Protein AF-D8GRL4-F1 (afdb_monomer_lite)

Sequence (119 aa):
MLFFLYLSGILAMLLGVTLFQRQSKKIKNKNYSDELILHYFAKKATENIMIMCLVVIIVSLLLPLLIWTLSPKEVGGVDKIIETDNLSPIFPYNKNQYIKEVTDKDVKSYIVNVGEPFK

pLDDT: mean 76.11, std 17.54, range [41.34, 96.06]

Structure (mmCIF, N/CA/C/O backbone):
data_AF-D8GRL4-F1
#
_entry.id   AF-D8GRL4-F1
#
loop_
_atom_site.group_PDB
_atom_site.id
_atom_site.type_symbol
_atom_site.label_atom_id
_atom_site.label_alt_id
_atom_site.label_comp_id
_atom_site.label_asym_id
_atom_site.label_entity_id
_atom_site.label_seq_id
_atom_site.pdbx_PDB_ins_code
_atom_site.Cartn_x
_atom_site.Cartn_y
_atom_site.Cartn_z
_atom_site.occupancy
_atom_site.B_iso_or_equiv
_atom_site.auth_seq_id
_atom_site.auth_comp_id
_atom_site.auth_asym_id
_atom_site.auth_atom_id
_atom_site.pdbx_PDB_model_num
ATOM 1 N N . MET A 1 1 ? 4.494 -6.542 -13.055 1.00 76.06 1 MET A N 1
ATOM 2 C CA . MET A 1 1 ? 3.127 -6.488 -12.482 1.00 76.06 1 MET A CA 1
ATOM 3 C C . MET A 1 1 ? 3.000 -7.262 -11.172 1.00 76.06 1 MET A C 1
ATOM 5 O O . MET A 1 1 ? 2.613 -6.644 -10.191 1.00 76.06 1 MET A O 1
ATOM 9 N N . LEU A 1 2 ? 3.390 -8.545 -11.102 1.00 85.88 2 LEU A N 1
ATOM 10 C CA . LEU A 1 2 ? 3.308 -9.340 -9.858 1.00 85.88 2 LEU A CA 1
ATOM 11 C C . LEU A 1 2 ? 4.029 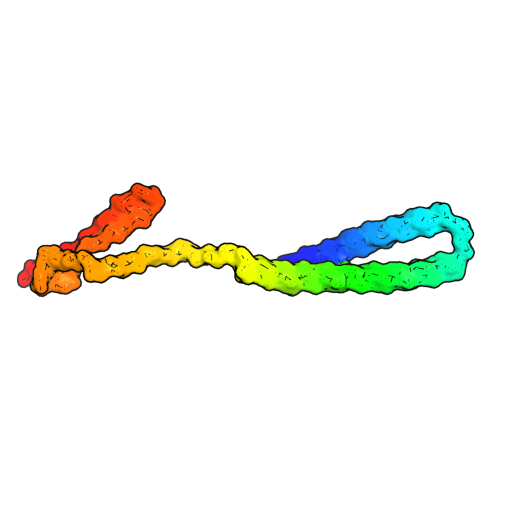-8.706 -8.657 1.00 85.88 2 LEU A C 1
ATOM 13 O O . LEU A 1 2 ? 3.479 -8.685 -7.563 1.00 85.88 2 LEU A O 1
ATOM 17 N N . PHE A 1 3 ? 5.215 -8.126 -8.865 1.00 90.88 3 PHE A N 1
ATOM 18 C CA . PHE A 1 3 ? 5.950 -7.421 -7.808 1.00 90.88 3 PHE A CA 1
ATOM 19 C C . PHE A 1 3 ? 5.111 -6.330 -7.121 1.00 90.88 3 PHE A C 1
ATOM 21 O O . PHE A 1 3 ? 4.998 -6.320 -5.900 1.00 90.88 3 PHE A O 1
ATOM 28 N N . PHE A 1 4 ? 4.470 -5.450 -7.899 1.00 91.56 4 PHE A N 1
ATOM 29 C CA . PHE A 1 4 ? 3.648 -4.362 -7.362 1.00 91.56 4 PHE A CA 1
ATOM 30 C C . PHE A 1 4 ? 2.394 -4.876 -6.653 1.00 91.56 4 PHE A C 1
ATOM 32 O O . PHE A 1 4 ? 2.007 -4.313 -5.634 1.00 91.56 4 PHE A O 1
ATOM 39 N N . LEU A 1 5 ? 1.812 -5.981 -7.130 1.00 91.19 5 LEU A N 1
ATOM 40 C CA . LEU A 1 5 ? 0.682 -6.633 -6.473 1.00 91.19 5 LEU A CA 1
ATOM 41 C C . LEU A 1 5 ? 1.069 -7.128 -5.071 1.00 91.19 5 LEU A C 1
ATOM 43 O O . LEU A 1 5 ? 0.436 -6.731 -4.093 1.00 91.19 5 LEU A O 1
ATOM 47 N N . TYR A 1 6 ? 2.138 -7.923 -4.954 1.00 94.12 6 TYR A N 1
ATOM 48 C CA . TYR A 1 6 ? 2.620 -8.417 -3.657 1.00 94.12 6 TYR A CA 1
ATOM 49 C C . TYR A 1 6 ? 3.043 -7.276 -2.728 1.00 94.12 6 TYR A C 1
ATOM 51 O O . TYR A 1 6 ? 2.655 -7.259 -1.558 1.00 94.12 6 TYR A O 1
ATOM 59 N N . LEU A 1 7 ? 3.774 -6.291 -3.257 1.00 94.62 7 LEU A N 1
ATOM 60 C CA . LEU A 1 7 ? 4.191 -5.111 -2.504 1.00 94.62 7 LEU A CA 1
ATOM 61 C C . LEU A 1 7 ? 2.983 -4.347 -1.947 1.00 94.62 7 LEU A C 1
ATOM 63 O O . LEU A 1 7 ? 2.968 -3.976 -0.774 1.00 94.62 7 LEU A O 1
ATOM 67 N N . SER A 1 8 ? 1.949 -4.159 -2.766 1.00 94.94 8 SER A N 1
ATOM 68 C CA . SER A 1 8 ? 0.726 -3.475 -2.355 1.00 94.94 8 SER A CA 1
ATOM 69 C C . SER A 1 8 ? -0.039 -4.234 -1.269 1.00 94.94 8 SER A C 1
ATOM 71 O O . SER A 1 8 ? -0.544 -3.609 -0.338 1.00 94.94 8 SER A O 1
ATOM 73 N N . GLY A 1 9 ? -0.066 -5.570 -1.331 1.00 93.44 9 GLY A N 1
ATOM 74 C CA . GLY A 1 9 ? -0.706 -6.411 -0.321 1.00 93.44 9 GLY A CA 1
ATOM 75 C C . GLY A 1 9 ? -0.009 -6.309 1.034 1.00 93.44 9 GLY A C 1
ATOM 76 O O . GLY A 1 9 ? -0.665 -6.102 2.056 1.00 93.44 9 GLY A O 1
ATOM 77 N N . ILE A 1 10 ? 1.326 -6.374 1.036 1.00 96.06 10 ILE A N 1
ATOM 78 C CA . ILE A 1 10 ? 2.141 -6.219 2.249 1.00 96.06 10 ILE A CA 1
ATOM 79 C C . ILE A 1 10 ? 1.948 -4.820 2.850 1.00 96.06 10 ILE A C 1
ATOM 81 O O . ILE A 1 10 ? 1.689 -4.693 4.048 1.00 96.06 10 ILE A O 1
ATOM 85 N N . LEU A 1 11 ? 2.022 -3.770 2.026 1.00 95.56 11 LEU A N 1
ATOM 86 C CA . LEU A 1 11 ? 1.816 -2.388 2.472 1.00 95.56 11 LEU A CA 1
ATOM 87 C C . LEU A 1 11 ? 0.413 -2.176 3.047 1.00 95.56 11 LEU A C 1
ATOM 89 O O . LEU A 1 11 ? 0.273 -1.567 4.109 1.00 95.56 11 LEU A O 1
ATOM 93 N N . ALA A 1 12 ? -0.616 -2.705 2.385 1.00 95.19 12 ALA A N 1
ATOM 94 C CA . ALA A 1 12 ? -1.988 -2.618 2.863 1.00 95.19 12 ALA A CA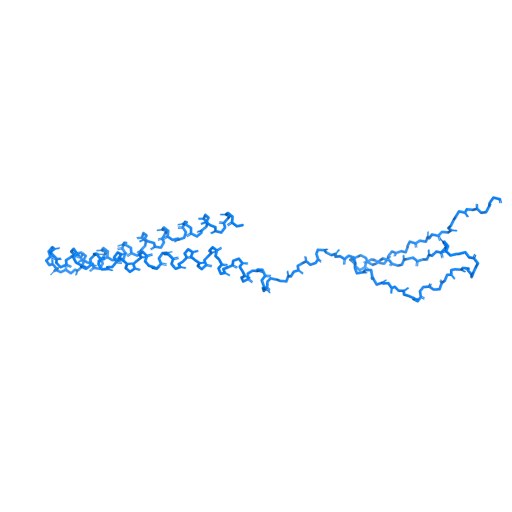 1
ATOM 95 C C . ALA A 1 12 ? -2.156 -3.331 4.210 1.00 95.19 12 ALA A C 1
ATOM 97 O O . ALA A 1 12 ? -2.730 -2.742 5.124 1.00 95.19 12 ALA A O 1
ATOM 98 N N . MET A 1 13 ? -1.607 -4.542 4.381 1.00 94.62 13 MET A N 1
ATOM 99 C CA . MET A 1 13 ? -1.644 -5.253 5.668 1.00 94.62 13 MET A CA 1
ATOM 100 C C . MET A 1 13 ? -0.945 -4.475 6.784 1.00 94.62 13 MET A C 1
ATOM 102 O O . MET A 1 13 ? -1.528 -4.293 7.853 1.00 94.62 13 MET A O 1
ATOM 106 N N . LEU A 1 14 ? 0.272 -3.978 6.544 1.00 95.56 14 LEU A N 1
ATOM 107 C CA . LEU A 1 14 ? 1.014 -3.188 7.533 1.00 95.56 14 LEU A CA 1
ATOM 108 C C . LEU A 1 14 ? 0.240 -1.927 7.939 1.00 95.56 14 LEU A C 1
ATOM 110 O O . LEU A 1 14 ? 0.153 -1.588 9.125 1.00 95.56 14 LEU A O 1
ATOM 114 N N . LEU A 1 15 ? -0.379 -1.252 6.969 1.00 94.88 15 LEU A N 1
ATOM 115 C CA . LEU A 1 15 ? -1.222 -0.094 7.242 1.00 94.88 15 LEU A CA 1
ATOM 116 C C . LEU A 1 15 ? -2.471 -0.482 8.049 1.00 94.88 15 LEU A C 1
ATOM 118 O O . LEU A 1 15 ? -2.799 0.183 9.028 1.00 94.88 15 LEU A O 1
ATOM 122 N N . GLY A 1 16 ? -3.133 -1.584 7.698 1.00 92.88 16 GLY A N 1
ATOM 123 C CA . GLY A 1 16 ? -4.289 -2.100 8.432 1.00 92.88 16 GLY A CA 1
ATOM 124 C C . GLY A 1 16 ? -3.967 -2.397 9.897 1.00 92.88 16 GLY A C 1
ATOM 125 O O . GLY A 1 16 ? -4.670 -1.928 10.794 1.00 92.88 16 GLY A O 1
ATOM 126 N N . VAL A 1 17 ? -2.856 -3.095 10.156 1.00 93.25 17 VAL A N 1
ATOM 127 C CA . VAL A 1 17 ? -2.393 -3.412 11.518 1.00 93.25 17 VAL A CA 1
ATOM 128 C C . VAL A 1 17 ? -2.094 -2.137 12.309 1.00 93.25 17 VAL A C 1
ATOM 130 O O . VAL A 1 17 ? -2.545 -1.995 13.447 1.00 93.25 17 VAL A O 1
ATOM 133 N N . THR A 1 18 ? -1.380 -1.177 11.718 1.00 93.75 18 THR A N 1
ATOM 134 C CA . THR A 1 18 ? -1.032 0.078 12.407 1.00 93.75 18 THR A CA 1
ATOM 135 C C . THR A 1 18 ? -2.255 0.952 12.696 1.00 93.75 18 THR A C 1
ATOM 137 O O . THR A 1 18 ? -2.354 1.533 13.785 1.00 93.75 18 THR A O 1
ATOM 140 N N . LEU A 1 19 ? -3.219 1.025 11.774 1.00 92.25 19 LEU A N 1
ATOM 141 C CA . LEU A 1 19 ? -4.489 1.723 11.985 1.00 92.25 19 LEU A CA 1
ATOM 142 C C . LEU A 1 19 ? -5.312 1.058 13.090 1.00 92.25 19 LEU A C 1
ATOM 144 O O . LEU A 1 19 ? -5.794 1.754 13.989 1.00 92.25 19 LEU A O 1
ATOM 148 N N . PHE A 1 20 ? -5.407 -0.272 13.076 1.00 89.88 20 PHE A N 1
ATOM 149 C CA . PHE A 1 20 ? -6.123 -1.033 14.096 1.00 89.88 20 PHE A CA 1
ATOM 150 C C . PHE A 1 20 ? -5.508 -0.835 15.486 1.00 89.88 20 PHE A C 1
ATOM 152 O O . PHE A 1 20 ? -6.213 -0.501 16.438 1.00 89.88 20 PHE A O 1
ATOM 159 N N . GLN A 1 21 ? -4.181 -0.929 15.609 1.00 90.69 21 GLN A N 1
ATOM 160 C CA . GLN A 1 21 ? -3.478 -0.680 16.872 1.00 90.69 21 GLN A CA 1
ATOM 161 C C . GLN A 1 21 ? -3.721 0.741 17.401 1.00 90.69 21 GLN A C 1
ATOM 163 O O . GLN A 1 21 ? -3.994 0.928 18.592 1.00 90.69 21 GLN A O 1
ATOM 168 N N . ARG A 1 22 ? -3.664 1.757 16.527 1.00 89.75 22 ARG A N 1
ATOM 169 C CA . ARG A 1 22 ? -3.948 3.152 16.905 1.00 89.75 22 ARG A CA 1
ATOM 170 C C . ARG A 1 22 ? -5.389 3.338 17.379 1.00 89.75 22 ARG A C 1
ATOM 172 O O . ARG A 1 22 ? -5.615 4.085 18.332 1.00 89.75 22 ARG A O 1
ATOM 179 N N . GLN A 1 23 ? -6.351 2.682 16.734 1.00 89.25 23 GLN A N 1
ATOM 180 C CA . GLN A 1 23 ? -7.764 2.745 17.114 1.00 89.25 23 GLN A CA 1
ATOM 181 C C . GLN A 1 23 ? -8.013 2.059 18.457 1.00 89.25 23 GLN A C 1
ATOM 183 O O . GLN A 1 23 ? -8.568 2.690 19.356 1.00 89.25 23 GLN A O 1
ATOM 188 N N . SER A 1 24 ? -7.496 0.845 18.645 1.00 86.75 24 SER A N 1
ATOM 189 C CA . SER A 1 24 ? -7.582 0.124 19.920 1.00 86.75 24 SER A CA 1
ATOM 190 C C . SER A 1 24 ? -6.977 0.920 21.077 1.00 86.75 24 SER A C 1
ATOM 192 O O . SER A 1 24 ? -7.584 1.021 22.143 1.00 86.75 24 SER A O 1
ATOM 194 N N . LYS A 1 25 ? -5.830 1.582 20.865 1.00 87.62 25 LYS A N 1
ATOM 195 C CA . LYS A 1 25 ? -5.222 2.450 21.887 1.00 87.62 25 LYS A CA 1
ATOM 196 C C . LYS A 1 25 ? -6.099 3.663 22.229 1.00 87.62 25 LYS A C 1
ATOM 198 O O . LYS A 1 25 ? -6.189 4.035 23.395 1.00 87.62 25 LYS A O 1
ATOM 203 N N . LYS A 1 26 ? -6.759 4.276 21.238 1.00 85.12 26 LYS A N 1
ATOM 204 C CA . LYS A 1 26 ? -7.679 5.408 21.466 1.00 85.12 26 LYS A CA 1
ATOM 205 C C . LYS A 1 26 ? -8.924 5.003 22.251 1.00 85.12 26 LYS A C 1
ATOM 207 O O . LYS A 1 26 ? -9.388 5.793 23.066 1.00 85.12 26 LYS A O 1
ATOM 212 N N . ILE A 1 27 ? -9.452 3.810 21.996 1.00 84.19 27 ILE A N 1
ATOM 213 C CA . ILE A 1 27 ? -10.658 3.302 22.656 1.00 84.19 27 ILE A CA 1
ATOM 214 C C . ILE A 1 27 ? -10.348 2.908 24.099 1.00 84.19 27 ILE A C 1
ATOM 216 O O . ILE A 1 27 ? -11.084 3.304 24.992 1.00 84.19 27 ILE A O 1
ATOM 220 N N . LYS A 1 28 ? -9.210 2.243 24.349 1.00 80.88 28 LYS A N 1
ATOM 221 C CA . LYS A 1 28 ? -8.774 1.867 25.707 1.00 80.88 28 LYS A CA 1
ATOM 222 C C . LYS A 1 28 ? -8.615 3.067 26.654 1.00 80.88 28 LYS A C 1
ATOM 224 O O . LYS A 1 28 ? -8.781 2.922 27.856 1.00 80.88 28 LYS A O 1
ATOM 229 N N . ASN A 1 29 ? -8.310 4.249 26.119 1.00 79.44 29 ASN A N 1
ATOM 230 C CA . ASN A 1 29 ? -8.161 5.479 26.902 1.00 79.44 29 ASN A CA 1
ATOM 231 C C . ASN A 1 29 ? -9.492 6.196 27.200 1.00 79.44 29 ASN A C 1
ATOM 233 O O . ASN A 1 29 ? -9.471 7.302 27.740 1.00 79.44 29 ASN A O 1
ATOM 237 N N . LYS A 1 30 ? -10.641 5.627 26.821 1.00 79.94 30 LYS A N 1
ATOM 238 C CA . LYS A 1 30 ? -11.960 6.236 27.020 1.00 79.94 30 LYS A CA 1
ATOM 239 C C . LYS A 1 30 ? -12.908 5.261 27.720 1.00 79.94 30 LYS A C 1
ATOM 241 O O . LYS A 1 30 ? -12.947 4.087 27.379 1.00 79.94 30 LYS A O 1
ATOM 246 N N . ASN A 1 31 ? -13.720 5.771 28.648 1.00 80.44 31 ASN A N 1
ATOM 247 C CA . ASN A 1 31 ? -14.779 5.008 29.320 1.00 80.44 31 ASN A CA 1
ATOM 248 C C . ASN A 1 31 ? -16.033 4.935 28.434 1.00 80.44 31 ASN A C 1
ATOM 250 O O . ASN A 1 31 ? -17.025 5.614 28.693 1.00 80.44 31 ASN A O 1
ATOM 254 N N . TYR A 1 32 ? -15.966 4.172 27.346 1.00 81.69 32 TYR A N 1
ATOM 255 C CA . TYR A 1 32 ? -17.134 3.878 26.515 1.00 81.69 32 TYR A CA 1
ATOM 256 C C . TYR A 1 32 ? -17.881 2.642 27.028 1.00 81.69 32 TYR A C 1
ATOM 258 O O . TYR A 1 32 ? -17.266 1.757 27.613 1.00 81.69 32 TYR A O 1
ATOM 266 N N . SER A 1 33 ? -19.193 2.572 26.785 1.00 85.56 33 SER A N 1
ATOM 267 C CA . SER A 1 33 ? -19.951 1.327 26.949 1.00 85.56 33 SER A CA 1
ATOM 268 C C . SER A 1 33 ? -19.625 0.344 25.821 1.00 85.56 33 SER A C 1
ATOM 270 O O . SER A 1 33 ? -19.264 0.757 24.715 1.00 85.56 33 SER A O 1
ATOM 272 N N . ASP A 1 34 ? -19.792 -0.953 26.078 1.00 84.50 34 ASP A N 1
ATOM 273 C CA . ASP A 1 34 ? -19.441 -2.016 25.125 1.00 84.50 34 ASP A CA 1
ATOM 274 C C . ASP A 1 34 ? -20.173 -1.888 23.777 1.00 84.50 34 ASP A C 1
ATOM 276 O O . ASP A 1 34 ? -19.585 -2.097 22.715 1.00 84.50 34 ASP A O 1
ATOM 280 N N . GLU A 1 35 ? -21.436 -1.456 23.795 1.00 88.62 35 GLU A N 1
ATOM 281 C CA . GLU A 1 35 ? -22.235 -1.227 22.585 1.00 88.62 35 GLU A CA 1
ATOM 282 C C . GLU A 1 35 ? -21.667 -0.087 21.717 1.00 88.62 35 GLU A C 1
ATOM 284 O O . GLU A 1 35 ? -21.520 -0.218 20.497 1.00 88.62 35 GLU A O 1
ATOM 289 N N . LEU A 1 36 ? -21.259 1.017 22.352 1.00 85.69 36 LEU A N 1
ATOM 290 C CA . LEU A 1 36 ? -20.621 2.153 21.682 1.00 85.69 36 LEU A CA 1
ATOM 291 C C . LEU A 1 36 ? -19.245 1.779 21.121 1.00 85.69 36 LEU A C 1
ATOM 293 O O . LEU A 1 36 ? -18.879 2.242 20.035 1.00 85.69 36 LEU A O 1
ATOM 297 N N . ILE A 1 37 ? -18.498 0.930 21.832 1.00 86.50 37 ILE A N 1
ATOM 298 C CA . ILE A 1 37 ? -17.216 0.386 21.371 1.00 86.50 37 ILE A CA 1
ATOM 299 C C . ILE A 1 37 ? -17.425 -0.422 20.089 1.00 86.50 37 ILE A C 1
ATOM 301 O O . ILE A 1 37 ? -16.720 -0.180 19.106 1.00 86.50 37 ILE A O 1
ATOM 305 N N . LEU A 1 38 ? -18.410 -1.324 20.069 1.00 87.00 38 LEU A N 1
ATOM 306 C CA . LEU A 1 38 ? -18.706 -2.172 18.914 1.00 87.00 38 LEU A CA 1
ATOM 307 C C . LEU A 1 38 ? -19.092 -1.340 17.683 1.00 87.00 38 LEU A C 1
ATOM 309 O O . LEU A 1 38 ? -18.508 -1.511 16.611 1.00 87.00 38 LEU A O 1
ATOM 313 N N . HIS A 1 39 ? -20.025 -0.395 17.838 1.00 88.75 39 HIS A N 1
ATOM 314 C CA . HIS A 1 39 ? -20.470 0.460 16.735 1.00 88.75 39 HIS A CA 1
ATOM 315 C C . HIS A 1 39 ? -19.324 1.331 16.192 1.00 88.75 39 HIS A C 1
ATOM 317 O O . HIS A 1 39 ? -19.159 1.495 14.978 1.00 88.75 39 HIS A O 1
ATOM 323 N N . TYR A 1 40 ? -18.492 1.879 17.081 1.00 87.88 40 TYR A N 1
ATOM 324 C CA . TYR A 1 40 ? -17.324 2.659 16.682 1.00 87.88 40 TYR A CA 1
ATOM 325 C C . TYR A 1 40 ? -16.291 1.804 15.937 1.00 87.88 40 TYR A C 1
ATOM 327 O O . TYR A 1 40 ? -15.785 2.235 14.896 1.00 87.88 40 TYR A O 1
ATOM 335 N N . PHE A 1 41 ? -16.003 0.596 16.431 1.00 87.38 41 PHE A N 1
ATOM 336 C CA . PHE A 1 41 ? -15.096 -0.340 15.769 1.00 87.38 41 PHE A CA 1
ATOM 337 C C . PHE A 1 41 ? -15.603 -0.741 14.391 1.00 87.38 41 PHE A C 1
ATOM 339 O O . PHE A 1 41 ? -14.825 -0.690 13.445 1.00 87.38 41 PHE A O 1
ATOM 346 N N . ALA A 1 42 ? -16.887 -1.077 14.252 1.00 87.44 42 ALA A N 1
ATOM 347 C CA . ALA A 1 42 ? -17.473 -1.446 12.966 1.00 87.44 42 ALA A CA 1
ATOM 348 C C . ALA A 1 42 ? -17.330 -0.309 11.944 1.00 87.44 42 ALA A C 1
ATOM 350 O O . ALA A 1 42 ? -16.805 -0.514 10.850 1.00 87.44 42 ALA A O 1
ATOM 351 N N . LYS A 1 43 ? -17.692 0.922 12.332 1.00 90.38 43 LYS A N 1
ATOM 352 C CA . LYS A 1 43 ? -17.533 2.100 11.468 1.00 90.38 43 LYS A CA 1
ATOM 353 C C . LYS A 1 43 ? -16.075 2.306 11.051 1.00 90.38 43 LYS A C 1
ATOM 355 O O . LYS A 1 43 ? -15.787 2.548 9.879 1.00 90.38 43 LYS A O 1
ATOM 360 N N . LYS A 1 44 ? -15.146 2.211 12.003 1.00 89.62 44 LYS A N 1
ATOM 361 C CA . LYS A 1 44 ? -13.721 2.436 11.742 1.00 89.62 44 LYS A CA 1
ATOM 362 C C . LYS A 1 44 ? -13.048 1.302 10.977 1.00 89.62 44 LYS A C 1
ATOM 364 O O . LYS A 1 44 ? -12.145 1.578 10.192 1.00 89.62 44 LYS A O 1
ATOM 369 N N . ALA A 1 45 ? -13.500 0.065 11.144 1.00 89.69 45 ALA A N 1
ATOM 370 C CA . ALA A 1 45 ? -13.042 -1.071 10.357 1.00 89.69 45 ALA A CA 1
ATOM 371 C C . ALA A 1 45 ? -13.393 -0.879 8.877 1.00 89.69 45 ALA A C 1
ATOM 373 O O . ALA A 1 45 ? -12.514 -1.029 8.031 1.00 89.69 45 ALA A O 1
ATOM 374 N N . THR A 1 46 ? -14.618 -0.446 8.567 1.00 90.88 46 THR A N 1
ATOM 375 C CA . THR A 1 46 ? -15.025 -0.133 7.188 1.00 90.88 46 THR A CA 1
ATOM 376 C C . THR A 1 46 ? -14.176 0.988 6.586 1.00 90.88 46 THR A C 1
ATOM 378 O O . THR A 1 46 ? -13.679 0.847 5.471 1.00 90.88 46 THR A O 1
ATOM 381 N N . GLU A 1 47 ? -13.934 2.074 7.331 1.00 91.81 47 GLU A N 1
ATOM 382 C CA . GLU A 1 47 ? -13.031 3.148 6.884 1.00 91.81 47 GLU A CA 1
ATOM 383 C C . GLU A 1 47 ? -11.605 2.627 6.618 1.00 91.81 47 GLU A C 1
ATOM 385 O O . GLU A 1 47 ? -11.007 2.962 5.596 1.00 91.81 47 GLU A O 1
ATOM 390 N N . ASN A 1 48 ? -11.064 1.769 7.491 1.00 92.75 48 ASN A N 1
ATOM 391 C CA . ASN A 1 48 ? -9.732 1.187 7.304 1.00 92.75 48 ASN A CA 1
ATOM 392 C C . ASN A 1 48 ? -9.666 0.291 6.062 1.00 92.75 48 ASN A C 1
ATOM 394 O O . ASN A 1 48 ? -8.695 0.379 5.313 1.00 92.75 48 ASN A O 1
ATOM 398 N N . ILE A 1 49 ? -10.685 -0.544 5.826 1.00 93.31 49 ILE A N 1
ATOM 399 C CA . ILE A 1 49 ? -10.762 -1.413 4.642 1.00 93.31 49 ILE A CA 1
ATOM 400 C C . ILE A 1 49 ? -10.771 -0.563 3.369 1.00 93.31 49 ILE A C 1
ATOM 402 O O . ILE A 1 49 ? -10.005 -0.839 2.446 1.00 93.31 49 ILE A O 1
ATOM 406 N N . MET A 1 50 ? -11.558 0.518 3.344 1.00 95.19 50 MET A N 1
ATOM 407 C CA . MET A 1 50 ? -11.581 1.449 2.212 1.00 95.19 50 MET A CA 1
ATOM 408 C C . MET A 1 50 ? -10.199 2.059 1.949 1.00 95.19 50 MET A C 1
ATOM 410 O O . MET A 1 50 ? -9.758 2.097 0.801 1.00 95.19 50 MET A O 1
ATOM 414 N N . ILE A 1 51 ? -9.481 2.476 2.999 1.00 94.00 51 ILE A N 1
ATOM 415 C CA . ILE A 1 51 ? -8.112 3.009 2.883 1.00 94.00 51 ILE A CA 1
ATOM 416 C C . ILE A 1 51 ? -7.147 1.941 2.350 1.00 94.00 51 ILE A C 1
ATOM 418 O O . ILE A 1 51 ? -6.362 2.227 1.446 1.00 94.00 51 ILE A O 1
ATOM 422 N N . MET A 1 52 ? -7.206 0.714 2.874 1.00 94.69 52 MET A N 1
ATOM 423 C CA . MET A 1 52 ? -6.363 -0.397 2.420 1.00 94.69 52 MET A CA 1
ATOM 424 C C . MET A 1 52 ? -6.592 -0.700 0.935 1.00 94.69 52 MET A C 1
ATOM 426 O O . MET A 1 52 ? -5.622 -0.817 0.187 1.00 94.69 52 MET A O 1
ATOM 430 N N . CYS A 1 53 ? -7.848 -0.751 0.481 1.00 95.19 53 CYS A N 1
ATOM 431 C CA . CYS A 1 53 ? -8.178 -0.915 -0.937 1.00 95.19 53 CYS A CA 1
ATOM 432 C C . CYS A 1 53 ? -7.607 0.220 -1.798 1.00 95.19 53 CYS A C 1
ATOM 434 O O . CYS A 1 53 ? -7.042 -0.038 -2.860 1.00 95.19 53 CYS A O 1
ATOM 436 N N . LEU A 1 54 ? -7.702 1.465 -1.327 1.00 95.44 54 LEU A N 1
ATOM 437 C CA . LEU A 1 54 ? -7.162 2.630 -2.029 1.00 95.44 54 LEU A CA 1
ATOM 438 C C . LEU A 1 54 ? -5.639 2.527 -2.197 1.00 95.44 54 LEU A C 1
ATOM 440 O O . LEU A 1 54 ? -5.121 2.751 -3.289 1.00 95.44 54 LEU A O 1
ATOM 444 N N . VAL A 1 55 ? -4.925 2.109 -1.147 1.00 94.81 55 VAL A N 1
ATOM 445 C CA . VAL A 1 55 ? -3.475 1.860 -1.201 1.00 94.81 55 VAL A CA 1
ATOM 446 C C . VAL A 1 55 ? -3.137 0.768 -2.210 1.00 94.81 55 VAL A C 1
ATOM 448 O O . VAL A 1 55 ? -2.211 0.947 -3.002 1.00 94.81 55 VAL A O 1
ATOM 451 N N . VAL A 1 56 ? -3.898 -0.331 -2.229 1.00 95.25 56 VAL A N 1
ATOM 452 C CA . VAL A 1 56 ? -3.690 -1.408 -3.207 1.00 95.25 56 VAL A CA 1
ATOM 453 C C . VAL A 1 56 ? -3.826 -0.882 -4.632 1.00 95.25 56 VAL A C 1
ATOM 455 O O . VAL A 1 56 ? -2.939 -1.126 -5.446 1.00 95.25 56 VAL A O 1
ATOM 458 N N . ILE A 1 57 ? -4.876 -0.110 -4.923 1.00 94.06 57 ILE A N 1
ATOM 459 C CA . ILE A 1 57 ? -5.104 0.494 -6.245 1.00 94.06 57 ILE A CA 1
ATOM 460 C C . ILE A 1 57 ? -3.953 1.435 -6.625 1.00 94.06 57 ILE A C 1
ATOM 462 O O . ILE A 1 57 ? -3.414 1.332 -7.728 1.00 94.06 57 ILE A O 1
ATOM 466 N N . ILE A 1 58 ? -3.538 2.325 -5.718 1.00 94.12 58 ILE A N 1
ATOM 467 C CA . ILE A 1 58 ? -2.458 3.284 -5.986 1.00 94.12 58 ILE A CA 1
ATOM 468 C C . ILE A 1 58 ? -1.156 2.546 -6.310 1.00 94.12 58 ILE A C 1
ATOM 470 O O . ILE A 1 58 ? -0.523 2.825 -7.326 1.00 94.12 58 ILE A O 1
ATOM 474 N N . VAL A 1 59 ? -0.756 1.590 -5.473 1.00 94.44 59 VAL A N 1
ATOM 475 C CA . VAL A 1 59 ? 0.539 0.910 -5.614 1.00 94.44 59 VAL A CA 1
ATOM 476 C C . VAL A 1 59 ? 0.530 -0.107 -6.758 1.00 94.44 59 VAL A C 1
ATOM 478 O O . VAL A 1 59 ? 1.542 -0.255 -7.436 1.00 94.44 59 VAL A O 1
ATOM 481 N N . SER A 1 60 ? -0.589 -0.795 -7.002 1.00 92.94 60 SER A N 1
ATOM 482 C CA . SER A 1 60 ? -0.674 -1.811 -8.061 1.00 92.94 60 SER A CA 1
ATOM 483 C C . SER A 1 60 ? -0.920 -1.235 -9.453 1.00 92.94 60 SER A C 1
ATOM 485 O O . SER A 1 60 ? -0.473 -1.840 -10.425 1.00 92.94 60 SER A O 1
ATOM 487 N N . LEU A 1 61 ? -1.629 -0.108 -9.576 1.00 89.56 61 LEU A N 1
ATOM 488 C CA . LEU A 1 61 ? -2.034 0.436 -10.880 1.00 89.56 61 LEU A CA 1
ATOM 489 C C . LEU A 1 61 ? -1.415 1.798 -11.167 1.00 89.56 61 LEU A C 1
ATOM 491 O O . LEU A 1 61 ? -0.766 1.965 -12.199 1.00 89.56 61 LEU A O 1
ATOM 495 N N . LEU A 1 62 ? -1.582 2.767 -10.264 1.00 91.19 62 LEU A N 1
ATOM 496 C CA . LEU A 1 62 ? -1.130 4.135 -10.529 1.00 91.19 62 LEU A CA 1
ATOM 497 C C . LEU A 1 62 ? 0.393 4.239 -10.522 1.00 91.19 62 LEU A C 1
ATOM 499 O O . LEU A 1 62 ? 0.960 4.874 -11.403 1.00 91.19 62 LEU A O 1
ATOM 503 N N . LEU A 1 63 ? 1.062 3.597 -9.564 1.00 90.06 63 LEU A N 1
ATOM 504 C CA . LEU A 1 63 ? 2.514 3.670 -9.436 1.00 90.06 63 LEU A CA 1
ATOM 505 C C . LEU A 1 63 ? 3.238 3.059 -10.655 1.00 90.06 63 LEU A C 1
ATOM 507 O O . LEU A 1 63 ? 4.098 3.740 -11.210 1.00 90.06 63 LEU A O 1
ATOM 511 N N . PRO A 1 64 ? 2.887 1.855 -11.157 1.00 89.81 64 PRO A N 1
ATOM 512 C CA . PRO A 1 64 ? 3.490 1.326 -12.381 1.00 89.81 64 PRO A CA 1
ATOM 513 C C . PRO A 1 64 ? 3.200 2.189 -13.606 1.00 89.81 64 PRO A C 1
ATOM 515 O O . PRO A 1 64 ? 4.077 2.354 -14.449 1.00 89.81 64 PRO A O 1
ATOM 518 N N . LEU A 1 65 ? 1.995 2.760 -13.696 1.00 88.81 65 LEU A N 1
ATOM 519 C CA . LEU A 1 65 ? 1.627 3.654 -14.789 1.00 88.81 65 LEU A CA 1
ATOM 520 C C . LEU A 1 65 ? 2.456 4.946 -14.759 1.00 88.81 65 LEU A C 1
ATOM 522 O O . LEU A 1 65 ? 2.947 5.371 -15.798 1.00 88.81 65 LEU A O 1
ATOM 526 N N . LEU A 1 66 ? 2.669 5.528 -13.577 1.00 88.62 66 LEU A N 1
ATOM 527 C CA . LEU A 1 66 ? 3.526 6.700 -13.384 1.00 88.62 66 LEU A CA 1
ATOM 528 C C . LEU A 1 66 ? 4.985 6.399 -13.719 1.00 88.62 66 LEU A C 1
ATOM 530 O O . LEU A 1 66 ? 5.628 7.197 -14.393 1.00 88.62 66 LEU A O 1
ATOM 534 N N . ILE A 1 67 ? 5.507 5.246 -13.293 1.00 87.31 67 ILE A N 1
ATOM 535 C CA . ILE A 1 67 ? 6.857 4.814 -13.674 1.00 87.31 67 ILE A CA 1
ATOM 536 C C . ILE A 1 67 ? 6.936 4.684 -15.197 1.00 87.31 67 ILE A C 1
ATOM 538 O O . ILE A 1 67 ? 7.873 5.183 -15.802 1.00 87.31 67 ILE A O 1
ATOM 542 N N . TRP A 1 68 ? 5.937 4.088 -15.842 1.00 85.88 68 TRP A N 1
ATOM 543 C CA . TRP A 1 68 ? 5.931 3.933 -17.295 1.00 85.88 68 TRP A CA 1
ATOM 544 C C . TRP A 1 68 ? 5.897 5.262 -18.064 1.00 85.88 68 TRP A C 1
ATOM 546 O O . TRP A 1 68 ? 6.516 5.377 -19.124 1.00 85.88 68 TRP A O 1
ATOM 556 N N . THR A 1 69 ? 5.159 6.258 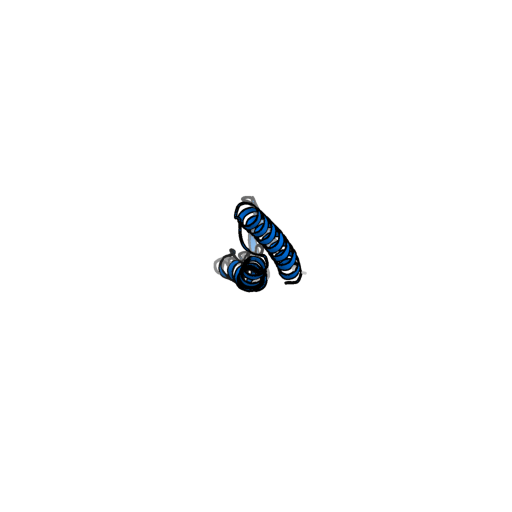-17.570 1.00 86.25 69 THR A N 1
ATOM 557 C CA . THR A 1 69 ? 4.992 7.543 -18.265 1.00 86.25 69 THR A CA 1
ATOM 558 C C . THR A 1 69 ? 6.094 8.550 -17.955 1.00 86.25 69 THR A C 1
ATOM 560 O O . THR A 1 69 ? 6.445 9.331 -18.838 1.00 86.25 69 THR A O 1
ATOM 563 N N . LEU A 1 70 ? 6.625 8.553 -16.730 1.00 83.25 70 LEU A N 1
ATOM 564 C CA . LEU A 1 70 ? 7.582 9.556 -16.250 1.00 83.25 70 LEU A CA 1
ATOM 565 C C . LEU A 1 70 ? 9.021 9.0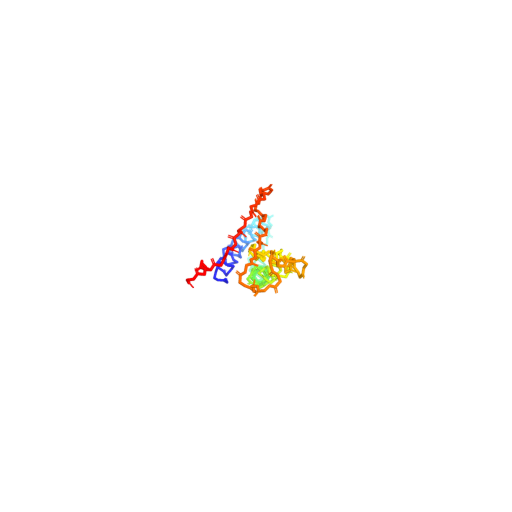51 -16.209 1.00 83.25 70 LEU A C 1
ATOM 567 O O . LEU A 1 70 ? 9.940 9.870 -16.208 1.00 83.25 70 LEU A O 1
ATOM 571 N N . SER A 1 71 ? 9.241 7.736 -16.131 1.00 74.75 71 SER A N 1
ATOM 572 C CA . SER A 1 71 ? 10.605 7.221 -16.143 1.00 74.75 71 SER A CA 1
ATOM 573 C C . SER A 1 71 ? 11.212 7.505 -17.516 1.00 74.75 71 SER A C 1
ATOM 575 O O . SER A 1 71 ? 10.555 7.239 -18.532 1.00 74.75 71 SER A O 1
ATOM 577 N N . PRO A 1 72 ? 12.433 8.074 -17.576 1.00 70.75 72 PRO A N 1
ATOM 578 C CA . PRO A 1 72 ? 13.145 8.190 -18.832 1.00 70.75 72 PRO A CA 1
ATOM 579 C C . PRO A 1 72 ? 13.187 6.794 -19.432 1.00 70.75 72 PRO A C 1
ATOM 581 O O . PRO A 1 72 ? 13.709 5.859 -18.828 1.00 70.75 72 PRO A O 1
ATOM 584 N N . LYS A 1 73 ? 12.565 6.643 -20.602 1.00 66.62 73 LYS A N 1
ATOM 585 C CA . LYS A 1 73 ? 12.704 5.420 -21.373 1.00 66.62 73 LYS A CA 1
ATOM 586 C C . LYS A 1 73 ? 14.179 5.372 -21.709 1.00 66.62 73 LYS A C 1
ATOM 588 O O . LYS A 1 73 ? 14.626 6.118 -22.578 1.00 66.62 73 LYS A O 1
ATOM 593 N N . GLU A 1 74 ? 14.938 4.567 -20.976 1.00 56.19 74 GLU A N 1
ATOM 594 C CA . GLU A 1 74 ? 16.235 4.130 -21.442 1.00 56.19 74 GLU A CA 1
ATOM 595 C C . GLU A 1 74 ? 15.943 3.415 -22.761 1.00 56.19 74 GLU A C 1
ATOM 597 O O . GLU A 1 74 ? 15.578 2.242 -22.807 1.00 56.19 74 GLU A O 1
ATOM 602 N N . VAL A 1 75 ? 15.999 4.168 -23.859 1.00 53.88 75 VAL A N 1
ATOM 603 C CA . VAL A 1 75 ? 16.338 3.641 -25.172 1.00 53.88 75 VAL A CA 1
ATOM 604 C C . VAL A 1 75 ? 17.725 3.076 -24.942 1.00 53.88 75 VAL A C 1
ATOM 606 O O . VAL A 1 75 ? 18.705 3.811 -25.036 1.00 53.88 75 VAL A O 1
ATOM 609 N N . GLY A 1 76 ? 17.774 1.832 -24.448 1.00 44.44 76 GLY A N 1
ATOM 610 C CA . GLY A 1 76 ? 19.005 1.164 -24.056 1.00 44.44 76 GLY A CA 1
ATOM 611 C C . GLY A 1 76 ? 19.955 1.334 -25.210 1.00 44.44 76 GLY A C 1
ATOM 612 O O . GLY A 1 76 ? 19.580 0.885 -26.286 1.00 44.44 76 GLY A O 1
ATOM 613 N N . GLY A 1 77 ? 21.036 2.096 -24.975 1.00 47.81 77 GLY A N 1
ATOM 614 C CA . GLY A 1 77 ? 21.793 2.846 -25.977 1.00 47.81 77 GLY A CA 1
ATOM 615 C C . GLY A 1 77 ? 21.581 2.299 -27.372 1.00 47.81 77 GLY A C 1
ATOM 616 O O . GLY A 1 77 ? 22.357 1.465 -27.821 1.00 47.81 77 GLY A O 1
ATOM 617 N N . VAL A 1 78 ? 20.480 2.699 -28.019 1.00 46.91 78 VAL A N 1
ATOM 618 C CA . VAL A 1 78 ? 20.309 2.373 -29.424 1.00 46.91 78 VAL A CA 1
ATOM 619 C C . VAL A 1 78 ? 21.374 3.243 -30.014 1.00 46.91 78 VAL A C 1
ATOM 621 O O . VAL A 1 78 ? 21.239 4.470 -29.923 1.00 46.91 78 VAL A O 1
ATOM 624 N N . ASP A 1 79 ? 22.465 2.600 -30.443 1.00 47.25 79 ASP A N 1
ATOM 625 C CA . ASP A 1 79 ? 23.528 3.195 -31.225 1.00 47.25 79 ASP A CA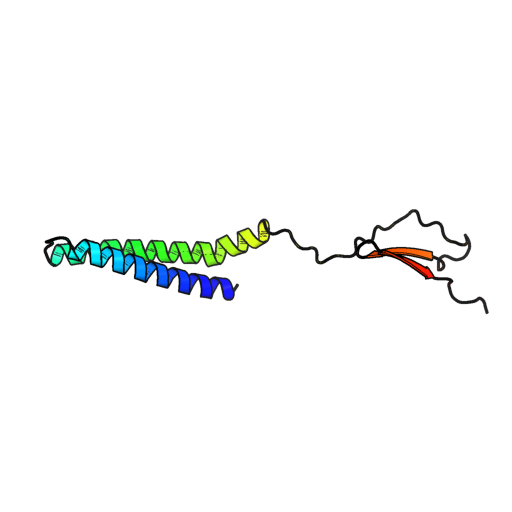 1
ATOM 626 C C . ASP A 1 79 ? 22.888 4.338 -31.981 1.00 47.25 79 ASP A C 1
ATOM 628 O O . ASP A 1 79 ? 21.990 4.124 -32.804 1.00 47.25 79 ASP A O 1
ATOM 632 N N . LYS A 1 80 ? 23.234 5.568 -31.595 1.00 43.62 80 LYS A N 1
ATOM 633 C CA . LYS A 1 80 ? 22.862 6.724 -32.388 1.00 43.62 80 LYS A CA 1
ATOM 634 C C . LYS A 1 80 ? 23.647 6.493 -33.669 1.00 43.62 80 LYS A C 1
ATOM 636 O O . LYS A 1 80 ? 24.793 6.916 -33.783 1.00 43.62 80 LYS A O 1
ATOM 641 N N . ILE A 1 81 ? 23.072 5.727 -34.593 1.00 48.34 81 ILE A N 1
ATOM 642 C CA . ILE A 1 81 ? 23.512 5.662 -35.965 1.00 48.34 81 ILE A CA 1
ATOM 643 C C . ILE A 1 81 ? 23.143 7.048 -36.456 1.00 48.34 81 ILE A C 1
ATOM 645 O O . ILE A 1 81 ? 22.027 7.321 -36.885 1.00 48.34 81 ILE A O 1
ATOM 649 N N . ILE A 1 82 ? 24.072 7.971 -36.240 1.00 47.50 82 ILE A N 1
ATOM 650 C CA . ILE A 1 82 ? 24.146 9.177 -37.025 1.00 47.50 82 ILE A CA 1
ATOM 651 C C . ILE A 1 82 ? 24.408 8.607 -38.418 1.00 47.50 82 ILE A C 1
ATOM 653 O O . ILE A 1 82 ? 25.528 8.191 -38.714 1.00 47.50 82 ILE A O 1
ATOM 657 N N . GLU A 1 83 ? 23.351 8.414 -39.211 1.00 44.69 83 GLU A N 1
ATOM 658 C CA . GLU A 1 83 ? 23.503 8.230 -40.649 1.00 44.69 83 GLU A CA 1
ATOM 659 C C . GLU A 1 83 ? 24.162 9.512 -41.137 1.00 44.69 83 GLU A C 1
ATOM 661 O O . GLU A 1 83 ? 23.536 10.547 -41.358 1.00 44.69 83 GLU A O 1
ATOM 666 N N . THR A 1 84 ? 25.489 9.484 -41.159 1.00 46.69 84 THR A N 1
ATOM 667 C CA . THR A 1 84 ? 26.285 10.552 -41.722 1.00 46.69 84 THR A CA 1
ATOM 668 C C . THR A 1 84 ? 26.192 10.373 -43.230 1.00 46.69 84 THR A C 1
ATOM 670 O O . THR A 1 84 ? 27.086 9.794 -43.843 1.00 46.69 84 THR A O 1
ATOM 673 N N . ASP A 1 85 ? 25.122 10.903 -43.826 1.00 47.34 85 ASP A N 1
ATOM 674 C CA . ASP A 1 85 ? 24.923 11.027 -45.283 1.00 47.34 85 ASP A CA 1
ATOM 675 C C . ASP A 1 85 ? 26.083 11.767 -45.995 1.00 47.34 85 ASP A C 1
ATOM 677 O O . ASP A 1 85 ? 26.129 11.853 -47.218 1.00 47.34 85 ASP A O 1
ATOM 681 N N . ASN A 1 86 ? 27.054 12.287 -45.236 1.00 47.62 86 ASN A N 1
ATOM 682 C CA . ASN A 1 86 ? 28.205 13.049 -45.713 1.00 47.62 86 ASN A CA 1
ATOM 683 C C . ASN A 1 86 ? 29.522 12.260 -45.799 1.00 47.62 86 ASN A C 1
ATOM 685 O O . ASN A 1 86 ? 30.566 12.861 -46.071 1.00 47.62 86 ASN A O 1
ATOM 689 N N . LEU A 1 87 ? 29.534 10.943 -45.580 1.00 52.31 87 LEU A N 1
ATOM 690 C CA . LEU A 1 87 ? 30.756 10.166 -45.802 1.00 52.31 87 LEU A CA 1
ATOM 691 C C . LEU A 1 87 ? 30.964 9.936 -47.304 1.00 52.31 87 LEU A C 1
ATOM 693 O O . LEU A 1 87 ? 30.366 9.058 -47.920 1.00 52.31 87 LEU A O 1
ATOM 697 N N . SER A 1 88 ? 31.831 10.765 -47.887 1.00 50.50 88 SER A N 1
ATOM 698 C CA . SER A 1 88 ? 32.287 10.618 -49.269 1.00 50.50 88 SER A CA 1
ATOM 699 C C . SER A 1 88 ? 33.010 9.273 -49.426 1.00 50.50 88 SER A C 1
ATOM 701 O O . SER A 1 88 ? 33.870 8.957 -48.597 1.00 50.50 88 SER A O 1
ATOM 703 N N . PRO A 1 89 ? 32.696 8.465 -50.454 1.00 52.06 89 PRO A N 1
ATOM 704 C CA . PRO A 1 89 ? 33.397 7.208 -50.681 1.00 52.06 89 PRO A CA 1
ATOM 705 C C . PRO A 1 89 ? 34.882 7.481 -50.948 1.00 52.06 89 PRO A C 1
ATOM 707 O O . PRO A 1 89 ? 35.229 8.455 -51.616 1.00 52.06 89 PRO A O 1
ATOM 710 N N . ILE A 1 90 ? 35.760 6.603 -50.451 1.00 54.81 90 ILE A N 1
ATOM 711 C CA . ILE A 1 90 ? 37.220 6.725 -50.640 1.00 54.81 90 ILE A CA 1
ATOM 712 C C . ILE A 1 90 ? 37.569 6.719 -52.142 1.00 54.81 90 ILE A C 1
ATOM 714 O O . ILE A 1 90 ? 38.502 7.395 -52.567 1.00 54.81 90 ILE A O 1
ATOM 718 N N . PHE A 1 91 ? 36.779 6.007 -52.955 1.00 50.09 91 PHE A N 1
ATOM 719 C CA . PHE A 1 91 ? 36.871 6.002 -54.412 1.00 50.09 91 PHE A CA 1
ATOM 720 C C . PHE A 1 91 ? 35.481 6.104 -55.062 1.00 50.09 91 PHE A C 1
ATOM 722 O O . PHE A 1 91 ? 34.572 5.369 -54.676 1.00 50.09 91 PHE A O 1
ATOM 729 N N . PRO A 1 92 ? 35.304 6.923 -56.118 1.00 55.72 92 PRO A N 1
ATOM 730 C CA . PRO A 1 92 ? 34.007 7.117 -56.777 1.00 55.72 92 PRO A CA 1
ATOM 731 C C . PRO A 1 92 ? 33.470 5.869 -57.504 1.00 55.72 92 PRO A C 1
ATOM 733 O O . PRO A 1 92 ? 32.308 5.849 -57.899 1.00 55.72 92 PRO A O 1
ATOM 736 N N . TYR A 1 93 ? 34.290 4.824 -57.678 1.00 53.62 93 TYR A N 1
ATOM 737 C CA . TYR A 1 93 ? 33.943 3.624 -58.449 1.00 53.62 93 TYR A CA 1
ATOM 738 C C . TYR A 1 93 ? 33.555 2.398 -57.612 1.00 53.62 93 TYR A C 1
ATOM 740 O O . TYR A 1 93 ? 33.058 1.430 -58.186 1.00 53.62 93 TYR A O 1
ATOM 748 N N . ASN A 1 94 ? 33.737 2.406 -56.284 1.00 53.34 94 ASN A N 1
ATOM 749 C CA . ASN A 1 94 ? 33.465 1.225 -55.459 1.00 53.34 94 ASN A CA 1
ATOM 750 C C . ASN A 1 94 ? 32.582 1.565 -54.250 1.00 53.34 94 ASN A C 1
ATOM 752 O O . ASN A 1 94 ? 33.064 2.023 -53.217 1.00 53.34 94 ASN A O 1
ATOM 756 N N . LYS A 1 95 ? 31.274 1.300 -54.374 1.00 56.91 95 LYS A N 1
ATOM 757 C CA . LYS A 1 95 ? 30.264 1.532 -53.321 1.00 56.91 95 LYS A CA 1
ATOM 758 C C . LYS A 1 95 ? 30.504 0.724 -52.036 1.00 56.91 95 LYS A C 1
ATOM 760 O O . LYS A 1 95 ? 29.873 1.008 -51.025 1.00 56.91 95 LYS A O 1
ATOM 765 N N . ASN A 1 96 ? 31.403 -0.261 -52.067 1.00 58.03 96 ASN A N 1
ATOM 766 C CA . ASN A 1 96 ? 31.677 -1.147 -50.937 1.00 58.03 96 ASN A CA 1
ATOM 767 C C . ASN A 1 96 ? 32.845 -0.667 -50.055 1.00 58.03 96 ASN A C 1
ATOM 769 O O . ASN A 1 96 ? 33.149 -1.317 -49.056 1.00 58.03 96 ASN A O 1
ATOM 773 N N . GLN A 1 97 ? 33.498 0.449 -50.404 1.00 59.03 97 GLN A N 1
ATOM 774 C CA . GLN A 1 97 ? 34.560 1.057 -49.599 1.00 59.03 97 GLN A CA 1
ATOM 775 C C . GLN A 1 97 ? 34.010 2.219 -48.771 1.00 59.03 97 GLN A C 1
ATOM 777 O O . GLN A 1 97 ? 33.560 3.222 -49.324 1.00 59.03 97 GLN A O 1
ATOM 782 N N . TYR A 1 98 ? 34.069 2.103 -47.445 1.00 61.28 98 TYR A N 1
ATOM 783 C CA . TYR A 1 98 ? 33.563 3.128 -46.531 1.00 61.28 98 TYR A CA 1
ATOM 784 C C . TYR A 1 98 ? 34.407 3.231 -45.257 1.00 61.28 98 TYR A C 1
ATOM 786 O O . TYR A 1 98 ? 35.007 2.255 -44.801 1.00 61.28 98 TYR A O 1
ATOM 794 N N . ILE A 1 99 ? 34.425 4.430 -44.670 1.00 62.09 99 ILE A N 1
ATOM 795 C CA . ILE A 1 99 ? 34.974 4.697 -43.336 1.00 62.09 99 ILE A CA 1
ATOM 796 C C . ILE A 1 99 ? 33.792 4.998 -42.425 1.00 62.09 99 ILE A C 1
ATOM 798 O O . ILE A 1 99 ? 33.066 5.954 -42.671 1.00 62.09 99 ILE A O 1
ATOM 802 N N . LYS A 1 100 ? 33.590 4.196 -41.382 1.00 63.94 100 LYS A N 1
ATOM 803 C CA . LYS A 1 100 ? 32.561 4.431 -40.364 1.00 63.94 100 LYS A CA 1
ATOM 804 C C . LYS A 1 100 ? 33.237 4.888 -39.072 1.00 63.94 100 LYS A C 1
ATOM 806 O O . LYS A 1 100 ? 33.984 4.120 -38.472 1.00 63.94 100 LYS A O 1
ATOM 811 N N . GLU A 1 101 ? 32.984 6.124 -38.648 1.00 59.22 101 GLU A N 1
ATOM 812 C CA . GLU A 1 101 ? 33.369 6.600 -37.312 1.00 59.22 101 GLU A CA 1
ATOM 813 C C . GLU A 1 101 ? 32.364 6.065 -36.286 1.00 59.22 101 GLU A C 1
ATOM 815 O O . GLU A 1 101 ? 31.150 6.183 -36.463 1.00 59.22 101 GLU A O 1
ATOM 820 N N . VAL A 1 102 ? 32.870 5.455 -35.219 1.00 64.75 102 VAL A N 1
ATOM 821 C CA . VAL A 1 102 ? 32.089 4.981 -34.077 1.00 64.75 102 VAL A CA 1
ATOM 822 C C . VAL A 1 102 ? 32.702 5.593 -32.824 1.00 64.75 102 VAL A C 1
ATOM 824 O O . VAL A 1 102 ? 33.878 5.373 -32.524 1.00 64.75 102 VAL A O 1
ATOM 827 N N . THR A 1 103 ? 31.915 6.388 -32.103 1.00 64.44 103 THR A N 1
ATOM 828 C CA . THR A 1 103 ? 32.329 6.971 -30.821 1.00 64.44 103 THR A CA 1
ATOM 829 C C . THR A 1 103 ? 31.685 6.175 -29.691 1.00 64.44 103 THR A C 1
ATOM 831 O O . THR A 1 103 ? 30.461 6.165 -29.587 1.00 64.44 103 THR A O 1
ATOM 834 N N . ASP A 1 104 ? 32.499 5.535 -28.850 1.00 61.62 104 ASP A N 1
ATOM 835 C CA . ASP A 1 104 ? 32.055 4.884 -27.611 1.00 61.62 104 ASP A CA 1
ATOM 836 C C . ASP A 1 104 ? 32.808 5.497 -26.426 1.00 61.62 104 ASP A C 1
ATOM 838 O O . ASP A 1 104 ? 34.037 5.543 -26.432 1.00 61.62 104 ASP A O 1
ATOM 842 N N . LYS A 1 105 ? 32.073 5.992 -25.421 1.00 65.50 105 LYS A N 1
ATOM 843 C CA . LYS A 1 105 ? 32.613 6.540 -24.155 1.00 65.50 105 LYS A CA 1
ATOM 844 C C . LYS A 1 105 ? 33.844 7.449 -24.338 1.00 65.50 105 LYS A C 1
ATOM 846 O O . LYS A 1 105 ? 34.894 7.200 -23.755 1.00 65.50 105 LYS A O 1
ATOM 851 N N . ASP A 1 106 ? 33.706 8.486 -25.167 1.00 58.94 106 ASP A N 1
ATOM 852 C CA . ASP A 1 106 ? 34.753 9.468 -25.522 1.00 58.94 106 ASP A CA 1
ATOM 853 C C . ASP A 1 106 ? 35.985 8.915 -26.265 1.00 58.94 106 ASP A C 1
ATOM 855 O O . ASP A 1 106 ? 36.914 9.664 -26.580 1.00 58.94 106 ASP A O 1
ATOM 859 N N . VAL A 1 107 ? 35.985 7.635 -26.640 1.00 56.00 107 VAL A N 1
ATOM 860 C CA . VAL A 1 107 ? 36.997 7.040 -27.513 1.00 56.00 107 VAL A CA 1
ATOM 861 C C . VAL A 1 107 ? 36.455 6.984 -28.939 1.00 56.00 107 VAL A C 1
ATOM 863 O O . VAL A 1 107 ? 35.449 6.335 -29.232 1.00 56.00 107 VAL A O 1
ATOM 866 N N . LYS A 1 108 ? 37.141 7.675 -29.854 1.00 64.75 108 LYS A N 1
ATOM 867 C CA . LYS A 1 108 ? 36.844 7.628 -31.290 1.00 64.75 108 LYS A CA 1
ATOM 868 C C . LYS A 1 108 ? 37.526 6.422 -31.921 1.00 64.75 108 LYS A C 1
ATOM 870 O O . LYS A 1 108 ? 38.750 6.308 -31.879 1.00 64.75 108 LYS A O 1
ATOM 875 N N . SER A 1 109 ? 36.739 5.550 -32.537 1.00 59.38 109 SER A N 1
ATOM 876 C CA . SER A 1 109 ? 37.221 4.408 -33.310 1.00 59.38 109 SER A CA 1
ATOM 877 C C . SER A 1 109 ? 36.746 4.519 -34.758 1.00 59.38 109 SER A C 1
ATOM 879 O O . SER A 1 109 ? 35.638 4.980 -35.025 1.00 59.38 109 SER A O 1
ATOM 881 N N . TYR A 1 110 ? 37.594 4.127 -35.707 1.00 65.62 110 TYR A N 1
ATOM 882 C CA . TYR A 1 110 ? 37.278 4.182 -37.133 1.00 65.62 110 TYR A CA 1
ATOM 883 C C . TYR A 1 110 ? 37.305 2.769 -37.703 1.00 65.62 110 TYR A C 1
ATOM 885 O O . TYR A 1 110 ? 38.319 2.076 -37.611 1.00 65.62 110 TYR A O 1
ATOM 893 N N . ILE A 1 111 ? 36.195 2.341 -38.298 1.00 66.12 111 ILE A N 1
ATOM 894 C CA . ILE A 1 111 ? 36.099 1.076 -39.023 1.00 66.12 111 ILE A CA 1
ATOM 895 C C . ILE A 1 111 ? 36.296 1.388 -40.503 1.00 66.12 111 ILE A C 1
ATOM 897 O O . ILE A 1 111 ? 35.480 2.083 -41.108 1.00 66.12 111 ILE A O 1
ATOM 901 N N . VAL A 1 112 ? 37.382 0.877 -41.079 1.00 61.88 112 VAL A N 1
ATOM 902 C CA . VAL A 1 112 ? 37.698 1.040 -42.501 1.00 61.88 112 VAL A CA 1
ATOM 903 C C . VAL A 1 112 ? 37.374 -0.262 -43.223 1.00 61.88 112 VAL A C 1
ATOM 905 O O . VAL A 1 112 ? 37.989 -1.291 -42.944 1.00 61.88 112 VAL A O 1
ATOM 908 N N . ASN A 1 113 ? 36.422 -0.222 -44.155 1.00 63.03 113 ASN A N 1
ATOM 909 C CA . ASN A 1 113 ? 36.184 -1.318 -45.089 1.00 63.03 113 ASN A CA 1
ATOM 910 C C . ASN A 1 113 ? 36.870 -0.993 -46.421 1.00 63.03 113 ASN A C 1
ATOM 912 O O . ASN A 1 113 ? 36.491 -0.045 -47.108 1.00 63.03 113 ASN A O 1
ATOM 916 N N . VAL A 1 114 ? 37.893 -1.773 -46.770 1.00 63.28 114 VAL A N 1
ATOM 917 C CA . VAL A 1 114 ? 38.679 -1.621 -48.007 1.00 63.28 114 VAL A CA 1
ATOM 918 C C . VAL A 1 114 ? 38.106 -2.399 -49.201 1.00 63.28 114 VAL A C 1
ATOM 920 O O . VAL A 1 114 ? 38.636 -2.285 -50.307 1.00 63.28 114 VAL A O 1
ATOM 923 N N . GLY A 1 115 ? 36.978 -3.099 -49.031 1.00 60.25 115 GLY A N 1
ATOM 924 C CA . GLY A 1 115 ? 36.397 -3.963 -50.062 1.00 60.25 115 GLY A CA 1
ATOM 925 C C . GLY A 1 115 ? 37.245 -5.213 -50.328 1.00 60.25 115 GLY A C 1
ATOM 926 O O . GLY A 1 115 ? 38.338 -5.370 -49.784 1.00 60.25 115 GLY A O 1
ATOM 927 N N . GLU A 1 116 ? 36.738 -6.132 -51.150 1.00 62.69 116 GLU A N 1
ATOM 928 C CA . GLU A 1 116 ? 37.527 -7.293 -51.573 1.00 62.69 116 GLU A CA 1
ATOM 929 C C . GLU A 1 116 ? 38.669 -6.853 -52.506 1.00 62.69 116 GLU A C 1
ATOM 931 O O . GLU A 1 116 ? 38.458 -5.988 -53.365 1.00 62.69 116 GLU A O 1
ATOM 936 N N . PRO A 1 117 ? 39.880 -7.424 -52.364 1.00 54.69 117 PRO A N 1
ATOM 937 C CA . PRO A 1 117 ? 40.960 -7.158 -53.299 1.00 54.69 117 PRO A CA 1
ATOM 938 C C . PRO A 1 117 ? 40.543 -7.639 -54.691 1.00 54.69 117 PRO A C 1
ATOM 940 O O . PRO A 1 117 ? 40.119 -8.783 -54.857 1.00 54.69 117 PRO A O 1
ATOM 943 N N . PHE A 1 118 ? 40.657 -6.752 -55.683 1.00 54.69 118 PHE A N 1
ATOM 944 C CA . PHE A 1 118 ? 40.441 -7.087 -57.089 1.00 54.69 118 PHE A CA 1
ATOM 945 C C . PHE A 1 118 ? 41.264 -8.334 -57.451 1.00 54.69 118 PHE A C 1
ATOM 947 O O . PHE A 1 118 ? 42.474 -8.363 -57.222 1.00 54.69 118 PHE A O 1
ATOM 954 N N . LYS A 1 119 ? 40.586 -9.360 -57.971 1.00 41.34 119 LYS A N 1
ATOM 955 C CA . LYS A 1 119 ? 41.209 -10.535 -58.587 1.00 41.34 119 LYS A C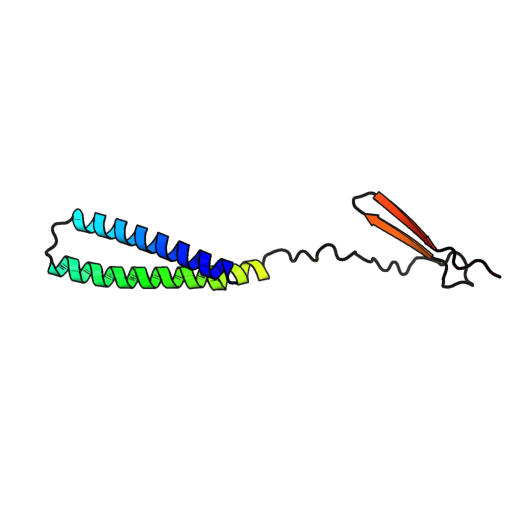A 1
ATOM 956 C C . LYS A 1 119 ? 41.549 -10.246 -60.041 1.00 41.34 119 LYS A C 1
ATOM 958 O O . LYS A 1 119 ? 40.700 -9.614 -60.708 1.00 41.34 119 LYS A O 1
#

Foldseek 3Di:
DVVLQVVLLVVLVVQLVVQVVVLVVVVVVDPDDPVVVVVVCVVSNVVSVVVSVVSSCCSVPVVVVCCVPPPPPCPVCPQPPPVPVPFDAPDPPDPQWGWDWGDDPNDIDIDTGPDDPDD

Organism: Clostridium ljungdahlii (strain ATCC 55383 / DSM 13528 / PETC) (NCBI:txid748727)

Radius of gyration: 32.63 Å; chains: 1; bounding box: 63×24×88 Å

Secondary structure (DSSP, 8-state):
-HHHHHHHHHHHHHHHHHHHHHHHHHHHTS---HHHHHHHHHHHHHHHHHHHHHHHHIIIIIHHHHHHHHS----TT-------TT---SSTT-TT-EEEEEEETTEEEEEEE--PPP-